Protein AF-A0A523XFH9-F1 (afdb_monomer)

Solvent-accessible surface area (backbone atoms only — not comparable to full-atom values): 8373 Å² total; per-residue (Å²): 133,69,66,64,60,54,49,54,52,49,54,51,51,52,50,54,53,51,52,50,53,50,50,54,51,50,52,53,50,50,53,52,51,53,55,49,53,42,44,52,53,49,44,53,51,48,50,54,48,46,51,50,52,53,50,50,49,53,53,48,52,52,42,43,75,72,66,52,58,62,46,79,48,77,44,76,50,87,69,73,69,47,56,90,82,44,51,35,38,36,36,55,45,78,50,95,66,27,35,27,42,35,36,32,32,69,92,43,73,89,50,61,43,75,47,75,63,81,42,52,51,91,74,37,50,73,42,49,44,37,47,39,86,43,95,61,25,29,43,37,40,40,33,72,68,84,56,43,38,38,40,39,38,90

Structure (mmCIF, N/CA/C/O backbone):
data_AF-A0A523XFH9-F1
#
_entry.id   AF-A0A523XFH9-F1
#
loop_
_atom_site.group_PDB
_atom_site.id
_atom_site.type_symbol
_atom_site.label_atom_id
_atom_site.label_alt_id
_atom_site.label_comp_id
_atom_site.label_asym_id
_atom_site.label_entity_id
_atom_site.label_seq_id
_atom_site.pdbx_PDB_ins_code
_atom_site.Cartn_x
_atom_site.Cartn_y
_atom_site.Cartn_z
_atom_site.occupancy
_atom_site.B_iso_or_equiv
_atom_site.auth_seq_id
_atom_site.auth_comp_id
_atom_site.auth_asym_id
_atom_site.auth_atom_id
_atom_site.pdbx_PDB_model_num
ATOM 1 N N . MET A 1 1 ? -34.743 6.443 63.462 1.00 57.19 1 MET A N 1
ATOM 2 C CA . MET A 1 1 ? -33.354 6.625 62.988 1.00 57.19 1 MET A CA 1
ATOM 3 C C . MET A 1 1 ? -33.273 6.445 61.462 1.00 57.19 1 MET A C 1
ATOM 5 O O . MET A 1 1 ? -32.710 5.462 61.007 1.00 57.19 1 MET A O 1
ATOM 9 N N . PRO A 1 2 ? -33.872 7.333 60.643 1.00 59.56 2 PRO A N 1
ATOM 10 C CA . PRO A 1 2 ? -33.908 7.175 59.179 1.00 59.56 2 PRO A CA 1
ATOM 11 C C . PRO A 1 2 ? -32.683 7.776 58.459 1.00 59.56 2 PRO A C 1
ATOM 13 O O . PRO A 1 2 ? -32.411 7.435 57.313 1.00 59.56 2 PRO A O 1
ATOM 16 N N . SER A 1 3 ? -31.946 8.679 59.116 1.00 71.50 3 SER A N 1
ATOM 17 C CA . SER A 1 3 ? -30.892 9.500 58.500 1.00 71.50 3 SER A CA 1
ATOM 18 C C . SER A 1 3 ? -29.622 8.725 58.147 1.00 71.50 3 SER A C 1
ATOM 20 O O . SER A 1 3 ? -29.033 8.964 57.099 1.00 71.50 3 SER A O 1
ATOM 22 N N . GLU A 1 4 ? -29.209 7.774 58.983 1.00 69.44 4 GLU A N 1
ATOM 23 C CA . GLU A 1 4 ? -27.993 6.981 58.754 1.00 69.44 4 GLU A CA 1
ATOM 24 C C . GLU A 1 4 ? -28.176 6.007 57.586 1.00 69.44 4 GLU A C 1
ATOM 26 O O . GLU A 1 4 ? -27.284 5.852 56.757 1.00 69.44 4 GLU A O 1
ATOM 31 N N . TYR A 1 5 ? -29.366 5.417 57.455 1.00 72.81 5 TYR A N 1
ATOM 32 C CA . TYR A 1 5 ? -29.676 4.479 56.375 1.00 72.81 5 TYR A CA 1
ATOM 33 C C . TYR A 1 5 ? -29.648 5.159 54.999 1.00 72.81 5 TYR A C 1
ATOM 35 O O . TYR A 1 5 ? -29.069 4.630 54.054 1.00 72.81 5 TYR A O 1
ATOM 43 N N . ILE A 1 6 ? -30.206 6.372 54.899 1.00 72.62 6 ILE A N 1
ATOM 44 C CA . ILE A 1 6 ? -30.169 7.185 53.673 1.00 72.62 6 ILE A CA 1
ATOM 45 C C . ILE A 1 6 ? -28.730 7.608 53.344 1.00 72.62 6 ILE A C 1
ATOM 47 O O . ILE A 1 6 ? -28.342 7.611 52.175 1.00 72.62 6 ILE A O 1
ATOM 51 N N . MET A 1 7 ? -27.913 7.907 54.357 1.00 73.50 7 MET A N 1
ATOM 52 C CA . MET A 1 7 ? -26.501 8.250 54.177 1.00 73.50 7 MET A CA 1
ATOM 53 C C . MET A 1 7 ? -25.688 7.077 53.607 1.00 73.50 7 MET A C 1
ATOM 55 O O . MET A 1 7 ? -24.979 7.261 52.619 1.00 73.50 7 MET A O 1
ATOM 59 N N . TYR A 1 8 ? -25.826 5.866 54.159 1.00 78.12 8 TYR A N 1
ATOM 60 C CA . TYR A 1 8 ? -25.139 4.681 53.627 1.00 78.12 8 TYR A CA 1
ATOM 61 C C . TYR A 1 8 ? -25.589 4.338 52.206 1.00 78.12 8 TYR A C 1
ATOM 63 O O . TYR A 1 8 ? -24.750 4.034 51.359 1.00 78.12 8 TYR A O 1
ATOM 71 N N . LEU A 1 9 ? -26.890 4.449 51.920 1.00 72.25 9 LEU A N 1
ATOM 72 C CA . LEU A 1 9 ? -27.422 4.209 50.579 1.00 72.25 9 LEU A CA 1
ATOM 73 C C . LEU A 1 9 ? -26.876 5.223 49.562 1.00 72.25 9 LEU A C 1
ATOM 75 O O . LEU A 1 9 ? -26.552 4.854 48.438 1.00 72.25 9 LEU A O 1
ATOM 79 N N . SER A 1 10 ? -26.730 6.487 49.970 1.00 73.75 10 SER A N 1
ATOM 80 C CA . SER A 1 10 ? -26.196 7.561 49.125 1.00 73.75 10 SER A CA 1
ATOM 81 C C . SER A 1 10 ? -24.709 7.367 48.830 1.00 73.75 10 SER A C 1
ATOM 83 O O . SER A 1 10 ? -24.290 7.516 47.686 1.00 73.75 10 SER A O 1
ATOM 85 N N . ILE A 1 11 ? -23.912 6.979 49.831 1.00 73.62 11 ILE A N 1
ATOM 86 C CA . ILE A 1 11 ? -22.4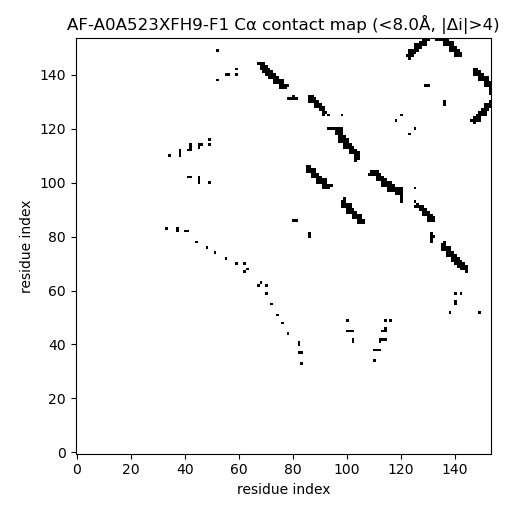86 6.661 49.647 1.00 73.62 11 ILE A CA 1
ATOM 87 C C . ILE A 1 11 ? -22.320 5.455 48.716 1.00 73.62 11 ILE A C 1
ATOM 89 O O . ILE A 1 11 ? -21.464 5.473 47.834 1.00 73.62 11 ILE A O 1
ATOM 93 N N . LEU A 1 12 ? -23.160 4.430 48.873 1.00 71.38 12 LEU A N 1
ATOM 94 C CA . LEU A 1 12 ? -23.127 3.242 48.025 1.00 71.38 12 LEU A CA 1
ATOM 95 C C . LEU A 1 12 ? -23.528 3.580 46.581 1.00 71.38 12 LEU A C 1
ATOM 97 O O . LEU A 1 12 ? -22.828 3.189 45.651 1.00 71.38 12 LEU A O 1
ATOM 101 N N . LEU A 1 13 ? -24.576 4.387 46.387 1.00 70.12 13 LEU A N 1
ATOM 102 C CA . LEU A 1 13 ? -25.007 4.855 45.068 1.00 70.12 13 LEU A CA 1
ATOM 103 C C . LEU A 1 13 ? -23.904 5.668 44.371 1.00 70.12 13 LEU A C 1
ATOM 105 O O . LEU A 1 13 ? -23.536 5.358 43.239 1.00 70.12 13 LEU A O 1
ATOM 109 N N . VAL A 1 14 ? -23.324 6.659 45.054 1.00 72.81 14 VAL A N 1
ATOM 110 C CA . VAL A 1 14 ? -22.230 7.485 44.512 1.00 72.81 14 VAL A CA 1
ATOM 111 C C . VAL A 1 14 ? -20.996 6.631 44.203 1.00 72.81 14 VAL A C 1
ATOM 113 O O . VAL A 1 14 ? -20.390 6.802 43.148 1.00 72.81 14 VAL A O 1
ATOM 116 N N . GLY A 1 15 ? -20.663 5.663 45.063 1.00 66.25 15 GLY A N 1
ATOM 117 C CA . GLY A 1 15 ? -19.579 4.710 44.822 1.00 66.25 15 GLY A CA 1
ATOM 118 C C . GLY A 1 15 ? -19.806 3.856 43.570 1.00 66.25 15 GLY A C 1
ATOM 119 O O . GLY A 1 15 ? -18.902 3.722 42.748 1.00 66.25 15 GLY A O 1
ATOM 120 N N . THR A 1 16 ? -21.022 3.336 43.369 1.00 72.12 16 THR A N 1
ATOM 121 C CA . THR A 1 16 ? -21.357 2.546 42.167 1.00 72.12 16 THR A CA 1
ATOM 122 C C . THR A 1 16 ? -21.335 3.378 40.884 1.00 72.12 16 THR A C 1
ATOM 124 O O . THR A 1 16 ? -20.821 2.913 39.870 1.00 72.12 16 THR A O 1
ATOM 127 N N . LEU A 1 17 ? -21.809 4.627 40.933 1.00 68.31 17 LEU A N 1
ATOM 128 C CA . LEU A 1 17 ? -21.751 5.568 39.810 1.00 68.31 17 LEU A CA 1
ATOM 129 C C . LEU A 1 17 ? -20.310 5.937 39.445 1.00 68.31 17 LEU A C 1
ATOM 131 O O . LEU A 1 17 ? -19.980 6.000 38.264 1.00 68.31 17 LEU A O 1
ATOM 135 N N . ALA A 1 18 ? -19.441 6.138 40.437 1.00 67.81 18 ALA A N 1
ATOM 136 C CA . ALA A 1 18 ? -18.030 6.429 40.201 1.00 67.81 18 ALA A CA 1
ATOM 137 C C . ALA A 1 18 ? -17.302 5.246 39.540 1.00 67.81 18 ALA A C 1
ATOM 139 O O . ALA A 1 18 ? -16.573 5.444 38.570 1.00 67.81 18 ALA A O 1
ATOM 140 N N . ILE A 1 19 ? -17.539 4.015 40.008 1.00 67.44 19 ILE A N 1
ATOM 141 C CA . ILE A 1 19 ? -16.953 2.804 39.409 1.00 67.44 19 ILE A CA 1
ATOM 142 C C . ILE A 1 19 ? -17.478 2.596 37.985 1.00 67.44 19 ILE A C 1
ATOM 144 O O . ILE A 1 19 ? -16.693 2.302 37.087 1.00 67.44 19 ILE A O 1
ATOM 148 N N . ALA A 1 20 ? -18.777 2.803 37.752 1.00 63.09 20 ALA A N 1
ATOM 149 C CA . ALA A 1 20 ? -19.354 2.739 36.411 1.00 63.09 20 ALA A CA 1
ATOM 150 C C . ALA A 1 20 ? -18.743 3.799 35.478 1.00 63.09 20 ALA A C 1
ATOM 152 O O . ALA A 1 20 ? -18.390 3.486 34.344 1.00 63.09 20 ALA A O 1
ATOM 153 N N . GLY A 1 21 ? -18.551 5.029 35.966 1.00 62.75 21 GLY A N 1
ATOM 154 C CA . GLY A 1 21 ? -17.900 6.101 35.213 1.00 62.75 21 GLY A CA 1
ATOM 155 C C . GLY A 1 21 ? -16.464 5.756 34.816 1.00 62.75 21 GLY A C 1
ATOM 156 O O . GLY A 1 21 ? -16.102 5.923 33.655 1.00 62.75 21 GLY A O 1
ATOM 157 N N . ILE A 1 22 ? -15.671 5.216 35.747 1.00 73.56 22 ILE A N 1
ATOM 158 C CA . ILE A 1 22 ? -14.286 4.791 35.484 1.00 73.56 22 ILE A CA 1
ATOM 159 C C . ILE A 1 22 ? -14.241 3.588 34.534 1.00 73.56 22 ILE A C 1
ATOM 161 O O . ILE A 1 22 ? -13.378 3.525 33.667 1.00 73.56 22 ILE A O 1
ATOM 165 N N . ALA A 1 23 ? -15.169 2.638 34.658 1.00 64.38 23 ALA A N 1
ATOM 166 C CA . ALA A 1 23 ? -15.230 1.489 33.760 1.00 64.38 23 ALA A CA 1
ATOM 167 C C . ALA A 1 23 ? -15.526 1.921 32.316 1.00 64.38 23 ALA A C 1
ATOM 169 O O . ALA A 1 23 ? -14.849 1.478 31.392 1.00 64.38 23 ALA A O 1
ATOM 170 N N . VAL A 1 24 ? -16.483 2.834 32.119 1.00 67.88 24 VAL A N 1
ATOM 171 C CA . VAL A 1 24 ? -16.814 3.369 30.789 1.00 67.88 24 VAL A CA 1
ATOM 172 C C . VAL A 1 24 ? -15.636 4.141 30.196 1.00 67.88 24 VAL A C 1
ATOM 174 O O . VAL A 1 24 ? -15.313 3.946 29.026 1.00 67.88 24 VAL A O 1
ATOM 177 N N . THR A 1 25 ? -14.957 4.981 30.985 1.00 72.00 25 THR A N 1
ATOM 178 C CA . THR A 1 25 ? -13.781 5.706 30.485 1.00 72.00 25 THR A CA 1
ATOM 179 C C . THR A 1 25 ? -12.617 4.770 30.187 1.00 72.00 25 THR A C 1
ATOM 181 O O . THR A 1 25 ? -11.942 4.969 29.185 1.00 72.00 25 THR A O 1
ATOM 184 N N . MET A 1 26 ? -12.398 3.727 30.990 1.00 67.00 26 MET A N 1
ATOM 185 C CA . MET A 1 26 ? -11.336 2.749 30.749 1.00 67.00 26 MET A CA 1
ATOM 186 C C . MET A 1 26 ? -11.587 1.933 29.477 1.00 67.00 26 MET A C 1
ATOM 188 O O . MET A 1 26 ? -10.655 1.730 28.706 1.00 67.00 26 MET A O 1
ATOM 192 N N . VAL A 1 27 ? -12.838 1.542 29.208 1.00 76.44 27 VAL A N 1
ATOM 193 C CA . VAL A 1 27 ? -13.230 0.897 27.941 1.00 76.44 27 VAL A CA 1
ATOM 194 C C . VAL A 1 27 ? -13.015 1.840 26.757 1.00 76.44 27 VAL A C 1
ATOM 196 O O . VAL A 1 27 ? -12.420 1.443 25.761 1.00 76.44 27 VAL A O 1
ATOM 199 N N . ALA A 1 28 ? -13.429 3.104 26.870 1.00 73.38 28 ALA A N 1
ATOM 200 C CA . ALA A 1 28 ? -13.219 4.087 25.808 1.00 73.38 28 ALA A CA 1
ATOM 201 C C . ALA A 1 28 ? -11.724 4.340 25.529 1.00 73.38 28 ALA A C 1
ATOM 203 O O . ALA A 1 28 ? -11.315 4.423 24.370 1.00 73.38 28 ALA A O 1
ATOM 204 N N . ILE A 1 29 ? -10.899 4.426 26.580 1.00 78.94 29 ILE A N 1
ATOM 205 C CA . ILE A 1 29 ? -9.441 4.568 26.461 1.00 78.94 29 ILE A CA 1
ATOM 206 C C . ILE A 1 29 ? -8.840 3.335 25.790 1.00 78.94 29 ILE A C 1
ATOM 208 O O . ILE A 1 29 ? -8.024 3.491 24.887 1.00 78.94 29 ILE A O 1
ATOM 212 N N . ASN A 1 30 ? -9.257 2.132 26.194 1.00 76.94 30 ASN A N 1
ATOM 213 C CA . ASN A 1 30 ? -8.751 0.891 25.620 1.00 76.94 30 ASN A CA 1
ATOM 214 C C . ASN A 1 30 ? -9.014 0.827 24.110 1.00 76.94 30 ASN A C 1
ATOM 216 O O . ASN A 1 30 ? -8.076 0.638 23.342 1.00 76.94 30 ASN A O 1
ATOM 220 N N . ASN A 1 31 ? -10.250 1.110 23.689 1.00 81.06 31 ASN A N 1
ATOM 221 C CA . ASN A 1 31 ? -10.619 1.122 22.272 1.00 81.06 31 ASN A CA 1
ATOM 222 C C . ASN A 1 31 ? -9.826 2.185 21.490 1.00 81.06 31 ASN A C 1
ATOM 224 O O . ASN A 1 31 ? -9.309 1.917 20.412 1.00 81.06 31 ASN A O 1
ATOM 228 N N . THR A 1 32 ? -9.658 3.385 22.056 1.00 82.88 32 THR A N 1
ATOM 229 C CA . THR A 1 32 ? -8.901 4.462 21.390 1.00 82.88 32 THR A CA 1
ATOM 230 C C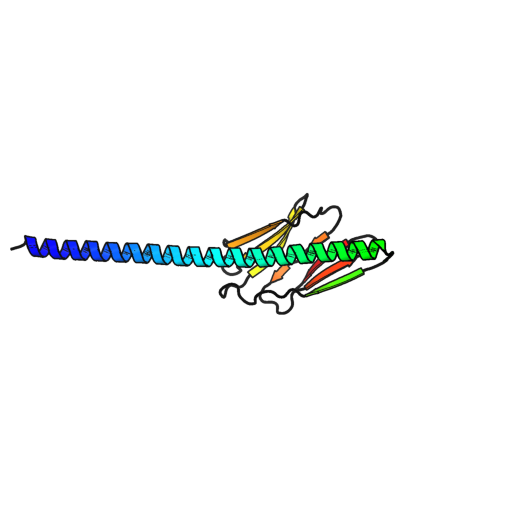 . THR A 1 32 ? -7.415 4.110 21.238 1.00 82.88 32 THR A C 1
ATOM 232 O O . THR A 1 32 ? -6.790 4.436 20.225 1.00 82.88 32 THR A O 1
ATOM 235 N N . MET A 1 33 ? -6.824 3.457 22.244 1.00 82.25 33 MET A N 1
ATOM 236 C CA . MET A 1 33 ? -5.434 2.998 22.193 1.00 82.25 33 MET A CA 1
ATOM 237 C C . MET A 1 33 ? -5.239 1.910 21.137 1.00 82.25 33 MET A C 1
ATOM 239 O O . MET A 1 33 ? -4.278 1.982 20.371 1.00 82.25 33 MET A O 1
ATOM 243 N N . GLU A 1 34 ? -6.157 0.948 21.074 1.00 82.81 34 GLU A N 1
ATOM 244 C CA . GLU A 1 34 ? -6.171 -0.124 20.079 1.00 82.81 34 GLU A CA 1
ATOM 245 C C . GLU A 1 34 ? -6.233 0.446 18.654 1.00 82.81 34 GLU A C 1
ATOM 247 O O . GLU A 1 34 ? -5.321 0.201 17.860 1.00 82.81 34 GLU A O 1
ATOM 252 N N . GLU A 1 35 ? -7.202 1.324 18.367 1.00 83.50 35 GLU A N 1
ATOM 253 C CA . GLU A 1 35 ? -7.334 2.001 17.068 1.00 83.50 35 GLU A CA 1
ATOM 254 C C . GLU A 1 35 ? -6.074 2.785 16.677 1.00 83.50 35 GLU A C 1
ATOM 256 O O . GLU A 1 35 ? -5.644 2.765 15.520 1.00 83.50 35 GLU A O 1
ATOM 261 N N . THR A 1 36 ? -5.465 3.486 17.636 1.00 84.62 36 THR A N 1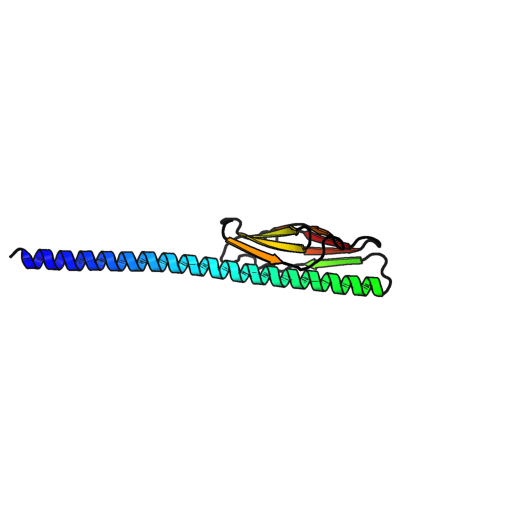
ATOM 262 C CA . THR A 1 36 ? -4.245 4.269 17.390 1.00 84.62 36 THR A CA 1
ATOM 263 C C . THR A 1 36 ? -3.080 3.357 17.024 1.00 84.62 36 THR A C 1
ATOM 265 O O . THR A 1 36 ? -2.363 3.628 16.061 1.00 84.62 36 THR A O 1
ATOM 268 N N . ALA A 1 37 ? -2.911 2.249 17.744 1.00 84.50 37 ALA A N 1
ATOM 269 C CA . ALA A 1 37 ? -1.866 1.282 17.451 1.00 84.50 37 ALA A CA 1
ATOM 270 C C . ALA A 1 37 ? -2.089 0.582 16.095 1.00 84.50 37 ALA A C 1
ATOM 272 O O . ALA A 1 37 ? -1.116 0.334 15.380 1.00 84.50 37 ALA A O 1
ATOM 273 N N . ILE A 1 38 ? -3.342 0.334 15.681 1.00 85.88 38 ILE A N 1
ATOM 274 C CA . ILE A 1 38 ? -3.650 -0.166 14.329 1.00 85.88 38 ILE A CA 1
ATOM 275 C C . ILE A 1 38 ? -3.182 0.852 13.287 1.00 85.88 38 ILE A C 1
ATOM 277 O O . ILE A 1 38 ? -2.417 0.502 12.387 1.00 85.88 38 ILE A O 1
ATOM 281 N N . LYS A 1 39 ? -3.575 2.122 13.443 1.00 86.81 39 LYS A N 1
ATOM 282 C CA . LYS A 1 39 ? -3.203 3.204 12.520 1.00 86.81 39 LYS A CA 1
ATOM 283 C C . LYS A 1 39 ? -1.689 3.356 12.391 1.00 86.81 39 LYS A C 1
ATOM 285 O O . LYS A 1 39 ? -1.186 3.395 11.276 1.00 86.81 39 LYS A O 1
ATOM 290 N N . THR A 1 40 ? -0.946 3.367 13.496 1.00 87.31 40 THR A N 1
ATOM 291 C CA . THR A 1 40 ? 0.523 3.463 13.451 1.00 87.31 40 THR A CA 1
ATOM 292 C C . THR A 1 40 ? 1.157 2.286 12.707 1.00 87.31 40 THR A C 1
ATOM 294 O O . THR A 1 40 ? 2.069 2.479 11.907 1.00 87.31 40 THR A O 1
ATOM 297 N N . ASN A 1 41 ? 0.671 1.062 12.922 1.00 87.75 41 ASN A N 1
ATOM 298 C CA . ASN A 1 41 ? 1.188 -0.105 12.208 1.00 87.75 41 ASN A CA 1
ATOM 299 C C . ASN A 1 41 ? 0.876 -0.050 10.706 1.00 87.75 41 ASN A C 1
ATOM 301 O O . ASN A 1 41 ? 1.758 -0.328 9.894 1.00 87.75 41 ASN A O 1
ATOM 305 N N . MET A 1 42 ? -0.342 0.358 10.334 1.00 89.25 42 MET A N 1
ATOM 306 C CA . MET A 1 42 ? -0.717 0.588 8.937 1.00 89.25 42 MET A CA 1
ATOM 307 C C . MET A 1 42 ? 0.153 1.658 8.289 1.00 89.25 42 MET A C 1
ATOM 309 O O . MET A 1 42 ? 0.637 1.465 7.179 1.00 89.25 42 MET A O 1
ATOM 313 N N . GLU A 1 43 ? 0.400 2.760 8.992 1.00 90.25 43 GLU A N 1
ATOM 314 C CA . GLU A 1 43 ? 1.272 3.826 8.516 1.00 90.25 43 GLU A CA 1
ATOM 315 C C . GLU A 1 43 ? 2.687 3.310 8.238 1.00 90.25 43 GLU A C 1
ATOM 317 O O . GLU A 1 43 ? 3.219 3.552 7.158 1.00 90.25 43 GLU A O 1
ATOM 322 N N . ASN A 1 44 ? 3.260 2.522 9.150 1.00 88.38 44 ASN A N 1
ATOM 323 C CA . ASN A 1 44 ? 4.578 1.913 8.957 1.00 88.38 44 ASN A CA 1
ATOM 324 C C . ASN A 1 44 ? 4.616 0.990 7.728 1.00 88.38 44 ASN A C 1
ATOM 326 O O . ASN A 1 44 ? 5.580 1.014 6.965 1.00 88.38 44 ASN A O 1
ATOM 330 N N . ILE A 1 45 ? 3.569 0.189 7.504 1.00 89.06 45 ILE A N 1
ATOM 331 C CA . ILE A 1 45 ? 3.464 -0.667 6.311 1.00 89.06 45 ILE A CA 1
ATOM 332 C C . ILE A 1 45 ? 3.419 0.186 5.043 1.00 89.06 45 ILE A C 1
ATOM 334 O O . ILE A 1 45 ? 4.168 -0.075 4.102 1.00 89.06 45 ILE A O 1
ATOM 338 N N . LEU A 1 46 ? 2.576 1.218 5.023 1.00 90.94 46 LEU A N 1
ATOM 339 C CA . LEU A 1 46 ? 2.447 2.111 3.877 1.00 90.94 46 LEU A CA 1
ATOM 340 C C . LEU A 1 46 ? 3.746 2.871 3.589 1.00 90.94 46 LEU A C 1
ATOM 342 O O . LEU A 1 46 ? 4.107 3.025 2.425 1.00 90.94 46 LEU A O 1
ATOM 346 N N . GLN A 1 47 ? 4.474 3.300 4.623 1.00 90.25 47 GLN A N 1
ATOM 347 C CA . GLN A 1 47 ? 5.789 3.927 4.478 1.00 90.25 47 GLN A CA 1
ATOM 348 C C . GLN A 1 47 ? 6.820 2.949 3.896 1.00 90.25 47 GLN A C 1
ATOM 350 O O . GLN A 1 47 ? 7.503 3.294 2.933 1.00 90.25 47 GLN A O 1
ATOM 355 N N . ASN A 1 48 ? 6.880 1.709 4.393 1.00 89.38 48 ASN A N 1
ATOM 356 C CA . ASN A 1 48 ? 7.763 0.674 3.840 1.00 89.38 48 ASN A CA 1
ATOM 357 C C . ASN A 1 48 ? 7.437 0.364 2.368 1.00 89.38 48 ASN A C 1
ATOM 359 O O . ASN A 1 48 ? 8.333 0.161 1.544 1.00 89.38 48 ASN A O 1
ATOM 363 N N . MET A 1 49 ? 6.150 0.339 2.011 1.00 89.56 49 MET A N 1
ATOM 364 C CA . MET A 1 49 ? 5.715 0.165 0.625 1.00 89.56 49 MET A CA 1
ATOM 365 C C . MET A 1 49 ? 6.094 1.360 -0.245 1.00 89.56 49 MET A C 1
ATOM 367 O O . MET A 1 49 ? 6.601 1.164 -1.348 1.00 89.56 49 MET A O 1
ATOM 371 N N . ALA A 1 50 ? 5.899 2.582 0.249 1.00 89.94 50 ALA A N 1
ATOM 372 C CA . ALA A 1 50 ? 6.305 3.797 -0.443 1.00 89.94 50 ALA A CA 1
ATOM 373 C C . ALA A 1 50 ? 7.811 3.798 -0.733 1.00 89.94 50 ALA A C 1
ATOM 375 O O . ALA A 1 50 ? 8.228 4.037 -1.866 1.00 89.94 50 ALA A O 1
ATOM 376 N N . GLU A 1 51 ? 8.627 3.445 0.260 1.00 90.06 51 GLU A N 1
ATOM 377 C CA . GLU A 1 51 ? 10.074 3.308 0.099 1.00 90.06 51 GLU A CA 1
ATOM 378 C C . GLU A 1 51 ? 10.428 2.220 -0.923 1.00 90.06 51 GLU A C 1
ATOM 380 O O . GLU A 1 51 ? 11.266 2.435 -1.798 1.00 90.06 51 GLU A O 1
ATOM 385 N N . THR A 1 52 ? 9.747 1.072 -0.883 1.00 90.00 52 THR A N 1
ATOM 386 C CA . THR A 1 52 ? 9.957 -0.012 -1.854 1.00 90.00 52 THR A CA 1
ATOM 387 C C . THR A 1 52 ? 9.643 0.435 -3.284 1.00 90.00 52 THR A C 1
ATOM 389 O O . THR A 1 52 ? 10.417 0.148 -4.199 1.00 90.00 52 THR A O 1
ATOM 392 N N . ILE A 1 53 ? 8.549 1.175 -3.484 1.00 89.44 53 ILE A N 1
ATOM 393 C CA . ILE A 1 53 ? 8.168 1.754 -4.780 1.00 89.44 53 ILE A CA 1
ATOM 394 C C . ILE A 1 53 ? 9.230 2.750 -5.258 1.00 89.44 53 ILE A C 1
ATOM 396 O O . ILE A 1 53 ? 9.678 2.662 -6.402 1.00 89.44 53 ILE A O 1
ATOM 400 N N . HIS A 1 54 ? 9.685 3.662 -4.395 1.00 89.50 54 HIS A N 1
ATOM 401 C CA . HIS A 1 54 ? 10.742 4.616 -4.743 1.00 89.50 54 HIS A CA 1
ATOM 402 C C . HIS A 1 54 ? 12.065 3.926 -5.089 1.00 89.50 54 HIS A C 1
ATOM 404 O O . HIS A 1 54 ? 12.727 4.307 -6.055 1.00 89.50 54 HIS A O 1
ATOM 410 N N . ASN A 1 55 ? 12.439 2.886 -4.346 1.00 90.81 55 ASN A N 1
ATOM 411 C CA . ASN A 1 55 ? 13.642 2.107 -4.617 1.00 90.81 55 ASN A CA 1
ATOM 412 C C . ASN A 1 55 ? 13.551 1.383 -5.964 1.00 90.81 55 ASN A C 1
ATOM 414 O O . ASN A 1 55 ? 14.501 1.441 -6.743 1.00 90.81 55 ASN A O 1
ATOM 418 N N . LEU A 1 56 ? 12.402 0.775 -6.276 1.00 90.38 56 LEU A N 1
ATOM 419 C CA . LEU A 1 56 ? 12.147 0.159 -7.579 1.00 90.38 56 LEU A CA 1
ATOM 420 C C . LEU A 1 56 ? 12.220 1.169 -8.726 1.00 90.38 56 LEU A C 1
ATOM 422 O O . LEU A 1 56 ? 12.817 0.872 -9.757 1.00 90.38 56 LEU A O 1
ATOM 426 N N . LEU A 1 57 ? 11.665 2.368 -8.545 1.00 88.38 57 LEU A N 1
ATOM 427 C CA . LEU A 1 57 ? 11.751 3.437 -9.540 1.00 88.38 57 LEU A CA 1
ATOM 428 C C . LEU A 1 57 ? 13.197 3.864 -9.790 1.00 88.38 57 LEU A C 1
ATOM 430 O O . LEU A 1 57 ? 13.616 3.964 -10.940 1.00 88.38 57 LEU A O 1
ATOM 434 N N . ASN A 1 58 ? 13.973 4.065 -8.726 1.00 90.25 58 ASN A N 1
ATOM 435 C CA . ASN A 1 58 ? 15.378 4.448 -8.834 1.00 90.25 58 ASN A CA 1
ATOM 436 C C . ASN A 1 58 ? 16.224 3.343 -9.485 1.00 90.25 58 ASN A C 1
ATOM 438 O O . ASN A 1 58 ? 17.057 3.621 -10.348 1.00 90.25 58 ASN A O 1
ATOM 442 N N . GLU A 1 59 ? 16.007 2.083 -9.102 1.00 91.06 59 GLU A N 1
ATOM 443 C CA . GLU A 1 59 ? 16.682 0.923 -9.694 1.00 91.06 59 GLU A CA 1
ATOM 444 C C . GLU A 1 59 ? 16.324 0.771 -11.179 1.00 91.06 59 GLU A C 1
ATOM 446 O O . GLU A 1 59 ? 17.212 0.589 -12.014 1.00 91.06 59 GLU A O 1
ATOM 451 N N . GLY A 1 60 ? 15.043 0.933 -11.521 1.00 88.75 60 GLY A N 1
ATOM 452 C CA . GLY A 1 60 ? 14.544 0.896 -12.892 1.00 88.75 60 GLY A CA 1
ATOM 453 C C . GLY A 1 60 ? 15.151 2.007 -13.739 1.00 88.75 60 GLY A C 1
ATOM 454 O O . GLY A 1 60 ? 15.735 1.733 -14.784 1.00 88.75 60 GLY A O 1
ATOM 455 N N . GLN A 1 61 ? 15.134 3.246 -13.244 1.00 88.56 61 GLN A N 1
ATOM 456 C CA . GLN A 1 61 ? 15.736 4.387 -13.932 1.00 88.56 61 GLN A CA 1
ATOM 457 C C . GLN A 1 61 ? 17.241 4.201 -14.156 1.00 88.56 61 GLN A C 1
ATOM 459 O O . GLN A 1 61 ? 17.755 4.530 -15.225 1.00 88.56 61 GLN A O 1
ATOM 464 N N . ASN A 1 62 ? 17.958 3.642 -13.179 1.00 91.88 62 ASN A N 1
ATOM 465 C CA . ASN A 1 62 ? 19.374 3.326 -13.341 1.00 91.88 62 ASN A CA 1
ATOM 466 C C . ASN A 1 62 ? 19.600 2.295 -14.451 1.00 91.88 62 ASN A C 1
ATOM 468 O O . ASN A 1 62 ? 20.502 2.477 -15.266 1.00 91.88 62 ASN A O 1
ATOM 472 N N . GLN A 1 63 ? 18.778 1.247 -14.536 1.00 89.25 63 GLN A N 1
ATOM 473 C CA . GLN A 1 63 ? 18.877 0.268 -15.621 1.00 89.25 63 GLN A CA 1
ATOM 474 C C . GLN A 1 63 ? 18.530 0.869 -16.991 1.00 89.25 63 GLN A C 1
ATOM 476 O O . GLN A 1 63 ? 19.225 0.584 -17.967 1.00 89.25 63 GLN A O 1
ATOM 481 N N . ILE A 1 64 ? 17.531 1.754 -17.067 1.00 88.81 64 ILE A N 1
ATOM 482 C CA . ILE A 1 64 ? 17.206 2.502 -18.294 1.00 88.81 64 ILE A CA 1
ATOM 483 C C . ILE A 1 64 ? 18.408 3.349 -18.729 1.00 88.81 64 ILE A C 1
ATOM 485 O O . ILE A 1 64 ? 18.813 3.303 -19.889 1.00 88.81 64 ILE A O 1
ATOM 489 N N . ASN A 1 65 ? 19.048 4.056 -17.793 1.00 89.94 65 ASN A N 1
ATOM 490 C CA . ASN A 1 65 ? 20.237 4.869 -18.070 1.00 89.94 65 ASN A CA 1
ATOM 491 C C . ASN A 1 65 ? 21.436 4.029 -18.550 1.00 89.94 65 ASN A C 1
ATOM 493 O O . ASN A 1 65 ? 22.288 4.532 -19.281 1.00 89.94 65 ASN A O 1
ATOM 497 N N . LEU A 1 66 ? 21.500 2.752 -18.162 1.00 92.19 66 LEU A N 1
ATOM 498 C CA . LEU A 1 66 ? 22.492 1.784 -18.641 1.00 92.19 66 LEU A CA 1
ATOM 499 C C . LEU A 1 66 ? 22.136 1.173 -20.010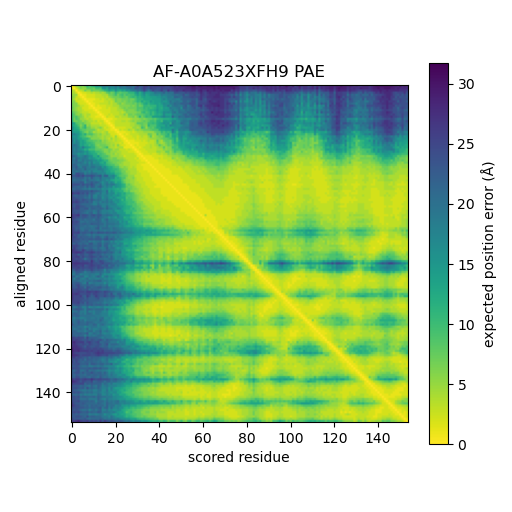 1.00 92.19 66 LEU A C 1
ATOM 501 O O . LEU A 1 66 ? 22.914 0.382 -20.541 1.00 92.19 66 LEU A O 1
ATOM 505 N N . GLY A 1 67 ? 20.998 1.551 -20.600 1.00 89.94 67 GLY A N 1
ATOM 506 C CA . GLY A 1 67 ? 20.560 1.119 -21.927 1.00 89.94 67 GLY A CA 1
ATOM 507 C C . GLY A 1 67 ? 19.628 -0.094 -21.929 1.00 89.94 67 GLY A C 1
ATOM 508 O O . GLY A 1 67 ? 19.517 -0.763 -22.958 1.00 89.94 67 GLY A O 1
ATOM 509 N N . ALA A 1 68 ? 18.974 -0.411 -20.807 1.00 87.69 68 ALA A N 1
ATOM 510 C CA . ALA A 1 68 ? 17.959 -1.459 -20.781 1.00 87.69 68 ALA A CA 1
ATOM 511 C C . ALA A 1 68 ? 16.761 -1.081 -21.668 1.00 87.69 68 ALA A C 1
ATOM 513 O O . ALA A 1 68 ? 16.220 0.015 -21.565 1.00 87.69 68 ALA A O 1
ATOM 514 N N . ILE A 1 69 ? 16.338 -2.016 -22.521 1.00 88.31 69 ILE A N 1
ATOM 515 C CA . ILE A 1 69 ? 15.184 -1.862 -23.427 1.00 88.31 69 ILE A CA 1
ATOM 516 C C . ILE A 1 69 ? 13.880 -2.397 -22.830 1.00 88.31 69 ILE A C 1
ATOM 518 O O . ILE A 1 69 ? 12.803 -2.073 -23.307 1.00 88.31 69 ILE A O 1
ATOM 522 N N . SER A 1 70 ? 13.982 -3.245 -21.808 1.00 89.81 70 SER A N 1
ATOM 523 C CA . SER A 1 70 ? 12.852 -3.798 -21.071 1.00 89.81 70 SER A CA 1
ATOM 524 C C . SER A 1 70 ? 13.329 -4.237 -19.695 1.00 89.81 70 SER A C 1
ATOM 526 O O . SER A 1 70 ? 14.384 -4.872 -19.595 1.00 89.81 70 SER A O 1
ATOM 528 N N . ILE A 1 71 ? 12.565 -3.942 -18.651 1.00 91.50 71 ILE A N 1
ATOM 529 C CA . ILE A 1 71 ? 12.889 -4.300 -17.269 1.00 91.50 71 ILE A CA 1
ATOM 530 C C . ILE A 1 71 ? 11.644 -4.901 -16.629 1.00 91.50 71 ILE A C 1
ATOM 532 O O . ILE A 1 71 ? 10.550 -4.359 -16.751 1.00 91.50 71 ILE A O 1
ATOM 536 N N . ASN A 1 72 ? 11.817 -6.008 -15.914 1.00 93.12 72 ASN A N 1
ATOM 537 C CA . ASN A 1 72 ? 10.795 -6.568 -15.040 1.00 93.12 72 ASN A CA 1
ATOM 538 C C . ASN A 1 72 ? 11.450 -6.858 -13.691 1.00 93.12 72 ASN A C 1
ATOM 540 O O . ASN A 1 72 ? 12.390 -7.651 -13.615 1.00 93.12 72 ASN A O 1
ATOM 544 N N . MET A 1 73 ? 10.990 -6.179 -12.646 1.00 91.38 73 MET A N 1
ATOM 545 C CA . MET A 1 73 ? 11.475 -6.363 -11.282 1.00 91.38 73 MET A CA 1
ATOM 546 C C . MET A 1 73 ? 10.298 -6.664 -10.373 1.00 91.38 73 MET A C 1
ATOM 548 O O . MET A 1 73 ? 9.253 -6.029 -10.462 1.00 91.38 73 MET A O 1
ATOM 552 N N . GLN A 1 74 ? 10.483 -7.620 -9.471 1.00 91.31 74 GLN A N 1
ATOM 553 C CA . GLN A 1 74 ? 9.458 -8.029 -8.521 1.00 91.31 74 GLN A CA 1
ATOM 554 C C . GLN A 1 74 ? 10.035 -7.942 -7.117 1.00 91.31 74 GLN A C 1
ATOM 556 O O . GLN A 1 74 ? 11.145 -8.417 -6.855 1.00 91.31 74 GLN A O 1
ATOM 561 N N . ARG A 1 75 ? 9.289 -7.308 -6.214 1.00 89.62 75 ARG A N 1
ATOM 562 C CA . ARG A 1 75 ? 9.633 -7.209 -4.798 1.00 89.62 75 ARG A CA 1
ATOM 563 C C . ARG A 1 75 ? 8.491 -7.806 -3.983 1.00 89.62 75 ARG A C 1
ATOM 565 O O . ARG A 1 75 ? 7.434 -7.178 -3.902 1.00 89.62 75 ARG A O 1
ATOM 572 N N . PRO A 1 76 ? 8.674 -9.007 -3.408 1.00 87.25 76 PRO A N 1
ATOM 573 C CA . PRO A 1 76 ? 7.703 -9.536 -2.469 1.00 87.25 76 PRO A CA 1
ATOM 574 C C . PRO A 1 76 ? 7.673 -8.632 -1.237 1.00 87.25 76 PRO A C 1
ATOM 576 O O . PRO A 1 76 ? 8.715 -8.215 -0.725 1.00 87.25 76 PRO A O 1
ATOM 579 N N . LEU A 1 77 ? 6.473 -8.323 -0.772 1.00 82.56 77 LEU A N 1
ATOM 580 C CA . LEU A 1 77 ? 6.234 -7.584 0.451 1.00 82.56 77 LEU A CA 1
ATOM 581 C C . LEU A 1 77 ? 6.001 -8.570 1.585 1.00 82.56 77 LEU A C 1
ATOM 583 O O . LEU A 1 77 ? 5.217 -9.508 1.478 1.00 82.56 77 LEU A O 1
ATOM 587 N N . THR A 1 78 ? 6.675 -8.334 2.705 1.00 78.12 78 THR A N 1
ATOM 588 C CA . THR A 1 78 ? 6.348 -9.028 3.950 1.00 78.12 78 THR A CA 1
ATOM 589 C C . THR A 1 78 ? 5.360 -8.167 4.712 1.00 78.12 78 THR A C 1
ATOM 591 O O . THR A 1 78 ? 5.742 -7.192 5.359 1.00 78.12 78 THR A O 1
ATOM 594 N N . LEU A 1 79 ? 4.083 -8.511 4.596 1.00 76.62 79 LEU A N 1
ATOM 595 C CA . LEU A 1 79 ? 3.039 -7.901 5.399 1.00 76.62 79 LEU A CA 1
ATOM 596 C C . LEU A 1 79 ? 2.957 -8.594 6.765 1.00 76.62 79 LEU A C 1
ATOM 598 O O . LEU A 1 79 ? 3.014 -9.825 6.827 1.00 76.62 79 LEU A O 1
ATOM 602 N N . PRO A 1 80 ? 2.824 -7.842 7.870 1.00 74.25 80 PRO A N 1
ATOM 603 C CA . PRO A 1 80 ? 2.414 -8.423 9.139 1.00 74.25 80 PRO A CA 1
ATOM 604 C C . PRO A 1 80 ? 1.071 -9.127 8.939 1.00 74.25 80 PRO A C 1
ATOM 606 O O . PRO A 1 80 ? 0.124 -8.497 8.477 1.00 74.25 80 PRO A O 1
ATOM 609 N N . GLN A 1 81 ? 0.997 -10.421 9.263 1.00 61.72 81 GLN A N 1
ATOM 610 C CA . GLN A 1 81 ? -0.200 -11.229 8.990 1.00 61.72 81 GLN A CA 1
ATOM 611 C C . GLN A 1 81 ? -1.463 -10.638 9.631 1.00 61.72 81 GLN A C 1
ATOM 613 O O . GLN A 1 81 ? -2.536 -10.721 9.045 1.00 61.72 81 GLN A O 1
ATOM 618 N N . GLU A 1 82 ? -1.334 -10.006 10.799 1.00 64.25 82 GLU A N 1
ATOM 619 C CA . GLU A 1 82 ? -2.459 -9.485 11.568 1.00 64.25 82 GLU A CA 1
ATOM 620 C C . GLU A 1 82 ? -2.010 -8.246 12.355 1.00 64.25 82 GLU A C 1
ATOM 622 O O . GLU A 1 82 ? -1.177 -8.332 13.263 1.00 64.25 82 GLU A O 1
ATOM 627 N N . ILE A 1 83 ? -2.544 -7.067 12.023 1.00 72.00 83 ILE A N 1
ATOM 628 C CA . ILE A 1 83 ? -2.346 -5.882 12.862 1.00 72.00 83 ILE A CA 1
ATOM 629 C C . ILE A 1 83 ? -3.358 -5.992 13.995 1.00 72.00 83 ILE A C 1
ATOM 631 O O . ILE A 1 83 ? -4.519 -5.663 13.807 1.00 72.00 83 ILE A O 1
ATOM 635 N N . GLN A 1 84 ? -2.932 -6.470 15.166 1.00 67.38 84 GLN A N 1
ATOM 636 C CA . GLN A 1 84 ? -3.833 -6.667 16.314 1.00 67.38 84 GLN A CA 1
ATOM 637 C C . GLN A 1 84 ? -5.050 -7.564 15.995 1.00 67.38 84 GLN A C 1
ATOM 639 O O . GLN A 1 84 ? -6.152 -7.284 16.441 1.00 67.38 84 GLN A O 1
ATOM 644 N N . ASN A 1 85 ? -4.846 -8.655 15.244 1.00 70.56 85 ASN A N 1
ATOM 645 C CA . ASN A 1 85 ? -5.897 -9.582 14.779 1.00 70.56 85 ASN A CA 1
ATOM 646 C C . ASN A 1 85 ? -6.891 -8.993 13.757 1.00 70.56 85 ASN A C 1
ATOM 648 O O . ASN A 1 85 ? -7.878 -9.647 13.434 1.00 70.56 85 ASN A O 1
ATOM 652 N N . GLU A 1 86 ? -6.628 -7.800 13.218 1.00 79.81 86 GLU A N 1
ATOM 653 C CA . GLU A 1 86 ? -7.468 -7.169 12.199 1.00 79.81 86 GLU A CA 1
ATOM 654 C C . GLU A 1 86 ? -6.880 -7.374 10.798 1.00 79.81 86 GLU A C 1
ATOM 656 O O . GLU A 1 86 ? -5.695 -7.112 10.544 1.00 79.81 86 GLU A O 1
ATOM 661 N N . ALA A 1 87 ? -7.727 -7.821 9.870 1.00 85.56 87 ALA A N 1
ATOM 662 C CA . ALA A 1 87 ? -7.376 -7.920 8.461 1.00 85.56 87 ALA A CA 1
ATOM 663 C C . ALA A 1 87 ? -7.496 -6.551 7.781 1.00 85.56 87 ALA A C 1
ATOM 665 O O . ALA A 1 87 ? -8.368 -5.744 8.113 1.00 85.56 87 ALA A O 1
ATOM 666 N N . TYR A 1 88 ? -6.639 -6.279 6.802 1.00 87.88 88 TYR A N 1
ATOM 667 C CA . TYR A 1 88 ? -6.595 -4.983 6.136 1.00 87.88 88 TYR A CA 1
ATOM 668 C C . TYR A 1 88 ? -6.333 -5.098 4.637 1.00 87.88 88 TYR A C 1
ATOM 670 O O . TYR A 1 88 ? -5.810 -6.094 4.136 1.00 87.88 88 TYR A O 1
ATOM 678 N N . GLU A 1 89 ? -6.707 -4.045 3.926 1.00 90.31 89 GLU A N 1
ATOM 679 C CA . GLU A 1 89 ? -6.554 -3.906 2.484 1.00 90.31 89 GLU A CA 1
ATOM 680 C C . GLU A 1 89 ? -5.818 -2.602 2.172 1.00 90.31 89 GLU A C 1
ATOM 682 O O . GLU A 1 89 ? -6.062 -1.572 2.804 1.00 90.31 89 GLU A O 1
ATOM 687 N N . ILE A 1 90 ? -4.898 -2.652 1.214 1.00 90.56 90 ILE A 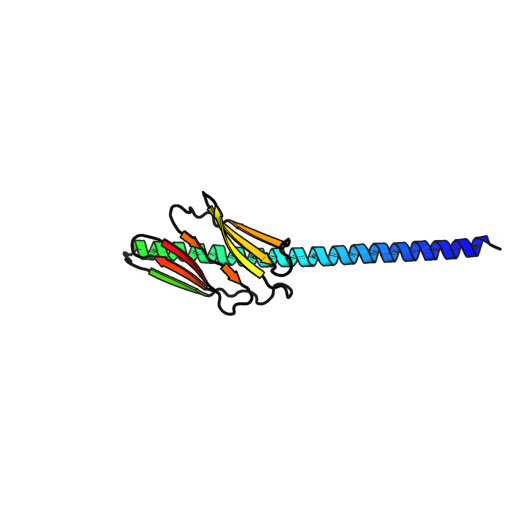N 1
ATOM 688 C CA . ILE A 1 90 ? -4.111 -1.519 0.740 1.00 90.56 90 ILE A CA 1
ATOM 689 C C . ILE A 1 90 ? -4.440 -1.289 -0.725 1.00 90.56 90 ILE A C 1
ATOM 691 O O . ILE A 1 90 ? -4.140 -2.130 -1.566 1.00 90.56 90 ILE A O 1
ATOM 695 N N . GLU A 1 91 ? -5.012 -0.134 -1.034 1.00 92.31 91 GLU A N 1
ATOM 696 C CA . GLU A 1 91 ? -5.356 0.283 -2.392 1.00 92.31 91 GLU A CA 1
ATOM 697 C C . GLU A 1 91 ? -4.457 1.431 -2.868 1.00 92.31 91 GLU A C 1
ATOM 699 O O . GLU A 1 91 ? -4.034 2.291 -2.085 1.00 92.31 91 GLU A O 1
ATOM 704 N N . VAL A 1 92 ? -4.188 1.471 -4.175 1.00 90.62 92 VAL A N 1
ATOM 705 C CA . VAL A 1 92 ? -3.578 2.639 -4.819 1.00 90.62 92 VAL A CA 1
ATOM 706 C C . VAL A 1 92 ? -4.676 3.609 -5.232 1.00 90.62 92 VAL A C 1
ATOM 708 O O . VAL A 1 92 ? -5.531 3.290 -6.054 1.00 90.62 92 VAL A O 1
ATOM 711 N N . VAL A 1 93 ? -4.609 4.829 -4.713 1.00 88.94 93 VAL A N 1
ATOM 712 C CA . VAL A 1 93 ? -5.499 5.927 -5.081 1.00 88.94 93 VAL A CA 1
ATOM 713 C C . VAL A 1 93 ? -4.720 6.930 -5.922 1.00 88.94 93 VAL A C 1
ATOM 715 O O . VAL A 1 93 ? -3.769 7.554 -5.450 1.00 88.94 93 VAL A O 1
ATOM 718 N N . SER A 1 94 ? -5.128 7.109 -7.174 1.00 85.56 94 SER A N 1
ATOM 719 C CA . SER A 1 94 ? -4.582 8.138 -8.059 1.00 85.56 94 SER A CA 1
ATOM 720 C C . SER A 1 94 ? -5.373 9.440 -7.935 1.00 85.56 94 SER A C 1
ATOM 722 O O . SER A 1 94 ? -6.600 9.435 -8.040 1.00 85.56 94 SER A O 1
ATOM 724 N N . SER A 1 95 ? -4.674 10.558 -7.772 1.00 81.38 95 SER A N 1
ATOM 725 C CA . SER A 1 95 ? -5.202 11.910 -7.985 1.00 81.38 95 SER A CA 1
ATOM 726 C C . SER A 1 95 ? -4.588 12.503 -9.257 1.00 81.38 95 SER A C 1
ATOM 728 O O . SER A 1 95 ? -3.656 11.922 -9.802 1.00 81.38 95 SER A O 1
ATOM 730 N N . GLU A 1 96 ? -5.061 13.665 -9.714 1.00 75.56 96 GLU A N 1
ATOM 731 C CA . GLU A 1 96 ? -4.568 14.322 -10.941 1.00 75.56 96 GLU A CA 1
ATOM 732 C C . GLU A 1 96 ? -3.048 14.565 -10.929 1.00 75.56 96 GLU A C 1
ATOM 734 O O . GLU A 1 96 ? -2.416 14.515 -11.978 1.00 75.56 96 GLU A O 1
ATOM 739 N N . ASN A 1 97 ? -2.457 14.772 -9.745 1.00 78.56 97 ASN A N 1
ATOM 740 C CA . ASN A 1 97 ? -1.051 15.166 -9.609 1.00 78.56 97 ASN A CA 1
ATOM 741 C C . ASN A 1 97 ? -0.179 14.157 -8.846 1.00 78.56 97 ASN A C 1
ATOM 743 O O . ASN A 1 97 ? 1.040 14.300 -8.835 1.00 78.56 97 ASN A O 1
ATOM 747 N N . THR A 1 98 ? -0.771 13.185 -8.143 1.00 83.88 98 THR A N 1
ATOM 748 C CA . THR A 1 98 ? -0.025 12.286 -7.243 1.00 83.88 98 THR A CA 1
ATOM 749 C C . THR A 1 98 ? -0.725 10.949 -7.046 1.00 83.88 98 THR A C 1
ATOM 751 O O . THR A 1 98 ? -1.952 10.908 -6.943 1.00 83.88 98 THR A O 1
ATOM 754 N N . TYR A 1 99 ? 0.050 9.891 -6.820 1.00 87.19 99 TYR A N 1
ATOM 755 C CA . TYR A 1 99 ? -0.449 8.654 -6.210 1.00 87.19 99 TYR A CA 1
ATOM 756 C C . TYR A 1 99 ? -0.400 8.692 -4.682 1.00 87.19 99 TYR A C 1
ATOM 758 O O . TYR A 1 99 ? 0.516 9.263 -4.086 1.00 87.19 99 TYR A O 1
ATOM 766 N N . SER A 1 100 ? -1.362 8.021 -4.059 1.00 89.31 100 SER A N 1
ATOM 767 C CA . SER A 1 100 ? -1.402 7.735 -2.629 1.00 89.31 100 SER A CA 1
ATOM 768 C C . SER A 1 100 ? -1.701 6.257 -2.403 1.00 89.31 100 SER A C 1
ATOM 770 O O . SER A 1 100 ? -2.440 5.645 -3.168 1.00 89.31 100 SER A O 1
ATOM 772 N N . LEU A 1 101 ? -1.149 5.689 -1.339 1.00 89.94 101 LEU A N 1
ATOM 773 C CA . LEU A 1 101 ? -1.527 4.378 -0.832 1.00 89.94 101 LEU A CA 1
ATOM 774 C C . LEU A 1 101 ? -2.495 4.574 0.326 1.00 89.94 101 LEU A C 1
ATOM 776 O O . LEU A 1 101 ? -2.215 5.368 1.226 1.00 89.94 101 LEU A O 1
ATOM 780 N N . LYS A 1 102 ? -3.613 3.858 0.313 1.00 92.19 102 LYS A N 1
ATOM 781 C CA . LYS A 1 102 ? -4.597 3.886 1.392 1.00 92.19 102 LYS A CA 1
ATOM 782 C C . LYS A 1 102 ? -4.748 2.492 1.983 1.00 92.19 102 LYS A C 1
ATOM 784 O O . LYS A 1 102 ? -5.160 1.576 1.286 1.00 92.19 102 LYS A O 1
ATOM 789 N N . ALA A 1 103 ? -4.425 2.353 3.264 1.00 90.25 103 ALA A N 1
ATOM 790 C CA . ALA A 1 103 ? -4.684 1.155 4.053 1.00 90.25 103 ALA A CA 1
ATOM 791 C C . ALA A 1 103 ? -6.017 1.318 4.786 1.00 90.25 103 ALA A C 1
ATOM 793 O O . ALA A 1 103 ? -6.246 2.355 5.407 1.00 90.25 103 ALA A O 1
ATOM 794 N N . THR A 1 104 ? -6.879 0.309 4.730 1.00 91.19 104 THR A N 1
ATOM 795 C CA . THR A 1 104 ? -8.185 0.292 5.400 1.00 91.19 104 THR A CA 1
ATOM 796 C C . THR A 1 104 ? -8.369 -1.042 6.118 1.00 91.19 104 THR A C 1
ATOM 798 O O . THR A 1 104 ? -8.075 -2.091 5.544 1.00 91.19 104 THR A O 1
ATOM 801 N N . VAL A 1 105 ? -8.857 -1.024 7.361 1.00 89.50 105 VAL A N 1
ATOM 802 C CA . VAL A 1 105 ? -9.249 -2.257 8.066 1.00 89.50 105 VAL A CA 1
ATOM 803 C C . VAL A 1 105 ? -10.503 -2.839 7.404 1.00 89.50 105 VAL A C 1
ATOM 805 O O . VAL A 1 105 ? -11.456 -2.110 7.124 1.00 89.50 105 VAL A O 1
ATOM 808 N N . ILE A 1 106 ? -10.524 -4.151 7.157 1.00 86.50 106 ILE A N 1
ATOM 809 C CA . ILE 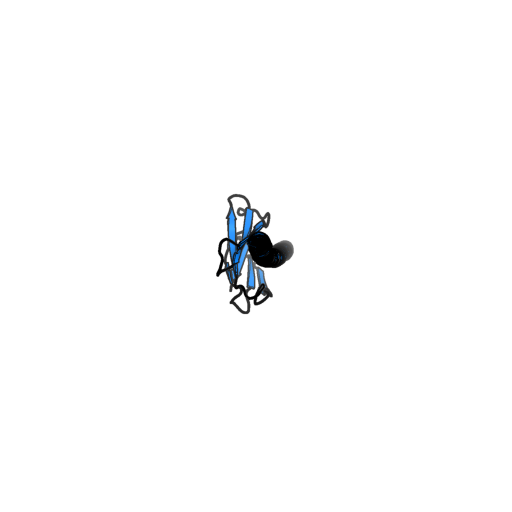A 1 106 ? -11.640 -4.829 6.479 1.00 86.50 106 ILE A CA 1
ATOM 810 C C . ILE A 1 106 ? -12.906 -4.789 7.341 1.00 86.50 106 ILE A C 1
ATOM 812 O O . ILE A 1 106 ? -13.984 -4.465 6.834 1.00 86.50 106 ILE A O 1
ATOM 816 N N . GLU A 1 107 ? -12.782 -5.093 8.635 1.00 83.88 107 GLU A N 1
ATOM 817 C CA . GLU A 1 107 ? -13.921 -5.134 9.560 1.00 83.88 107 GLU A CA 1
ATOM 818 C C . GLU A 1 107 ? -14.410 -3.735 9.963 1.00 83.88 107 GLU A C 1
ATOM 820 O O . GLU A 1 107 ? -15.597 -3.550 10.240 1.00 83.88 107 GLU A O 1
ATOM 825 N N . ASN A 1 108 ? -13.532 -2.725 9.920 1.00 82.56 108 ASN A N 1
ATOM 826 C CA . ASN A 1 108 ? -13.855 -1.349 10.285 1.00 82.56 108 ASN A CA 1
ATOM 827 C C . ASN A 1 108 ? -13.287 -0.320 9.292 1.00 82.56 108 ASN A C 1
ATOM 829 O O . ASN A 1 108 ? -12.178 0.193 9.440 1.00 82.56 108 ASN A O 1
ATOM 833 N N . LYS A 1 109 ? -14.108 0.061 8.310 1.00 83.31 109 LYS A N 1
ATOM 834 C CA . LYS A 1 109 ? -13.722 1.004 7.247 1.00 83.31 109 LYS A CA 1
ATOM 835 C C . LYS A 1 109 ? -13.467 2.439 7.720 1.00 83.31 109 LYS A C 1
ATOM 837 O O . LYS A 1 109 ? -12.903 3.222 6.956 1.00 83.31 109 LYS A O 1
ATOM 842 N N . ASP A 1 110 ? -13.856 2.787 8.946 1.00 83.62 110 ASP A N 1
ATOM 843 C CA . ASP A 1 110 ? -13.578 4.106 9.528 1.00 83.62 110 ASP A CA 1
ATOM 844 C C . ASP A 1 110 ? -12.121 4.220 10.017 1.00 83.62 110 ASP A C 1
ATOM 846 O O . ASP A 1 110 ? -11.603 5.322 10.224 1.00 83.62 110 ASP A O 1
ATOM 850 N N . ILE A 1 111 ? -11.423 3.087 10.151 1.00 84.19 111 ILE A N 1
ATOM 851 C CA . ILE A 1 111 ? -9.995 3.025 10.452 1.00 84.19 111 ILE A CA 1
ATOM 852 C C . ILE A 1 111 ? -9.236 2.890 9.133 1.00 84.19 111 ILE A C 1
ATOM 854 O O . ILE A 1 111 ? -9.097 1.804 8.566 1.00 84.19 111 ILE A O 1
ATOM 858 N N . PHE A 1 112 ? -8.720 4.018 8.654 1.00 88.62 112 PHE A N 1
ATOM 859 C CA . PHE A 1 112 ? -7.857 4.062 7.482 1.00 88.62 112 PHE A CA 1
ATOM 860 C C . PHE A 1 112 ? -6.663 4.990 7.693 1.00 88.62 112 PHE A C 1
ATOM 862 O O . PHE A 1 112 ? -6.693 5.914 8.513 1.00 88.62 112 PHE A O 1
ATOM 869 N N . VAL A 1 113 ? -5.614 4.740 6.917 1.00 90.75 113 VAL A N 1
ATOM 870 C CA . VAL A 1 113 ? -4.408 5.565 6.836 1.00 90.75 113 VAL A CA 1
ATOM 871 C C . VAL A 1 113 ? -4.074 5.778 5.372 1.00 90.75 113 VAL A C 1
ATOM 873 O O . VAL A 1 113 ? -4.207 4.862 4.564 1.00 90.75 113 VAL A O 1
ATOM 876 N N . THR A 1 114 ? -3.619 6.980 5.032 1.00 91.62 114 THR A N 1
ATOM 877 C CA . THR A 1 114 ? -3.227 7.329 3.667 1.00 91.62 114 THR A CA 1
ATOM 878 C C . THR A 1 114 ? -1.817 7.903 3.669 1.00 91.62 114 THR A C 1
ATOM 880 O O . THR A 1 114 ? -1.531 8.819 4.437 1.00 91.62 11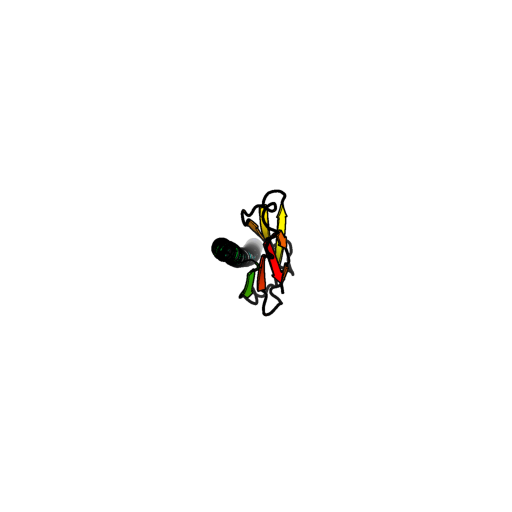4 THR A O 1
ATOM 883 N N . VAL A 1 115 ? -0.958 7.406 2.780 1.00 89.19 115 VAL A N 1
ATOM 884 C CA . VAL A 1 115 ? 0.400 7.918 2.550 1.00 89.19 115 VAL A CA 1
ATOM 885 C C . VAL A 1 115 ? 0.536 8.325 1.087 1.00 89.19 115 VAL A C 1
ATOM 887 O O . VAL A 1 115 ? 0.290 7.524 0.189 1.00 89.19 115 VAL A O 1
ATOM 890 N N . SER A 1 116 ? 0.931 9.570 0.829 1.00 88.25 116 SER A N 1
ATOM 891 C CA . SER A 1 116 ? 1.169 10.063 -0.532 1.00 88.25 116 SER A CA 1
ATOM 892 C C . SER A 1 116 ? 2.573 9.705 -1.011 1.00 88.25 116 SER A C 1
ATOM 894 O O . SER A 1 116 ? 3.547 9.905 -0.292 1.00 88.25 116 SER A O 1
ATOM 896 N N . LEU A 1 117 ? 2.674 9.215 -2.246 1.00 80.38 117 LEU A N 1
ATOM 897 C CA . LEU A 1 117 ? 3.932 8.786 -2.862 1.00 80.38 117 LEU A CA 1
ATOM 898 C C . LEU A 1 117 ? 4.667 9.919 -3.594 1.00 80.38 117 LEU A C 1
ATOM 900 O O . LEU A 1 117 ? 5.806 9.739 -3.995 1.00 80.38 117 LEU A O 1
ATOM 904 N N . PHE A 1 118 ? 4.037 11.083 -3.799 1.00 79.25 118 PHE A N 1
ATOM 905 C CA . PHE A 1 118 ? 4.613 12.215 -4.551 1.00 79.25 118 PHE A CA 1
ATOM 906 C C . PHE A 1 118 ? 5.181 11.830 -5.932 1.00 79.25 118 PHE A C 1
ATOM 908 O O . PHE A 1 118 ? 6.196 12.369 -6.370 1.00 79.25 118 PHE A O 1
ATOM 915 N N . ILE A 1 119 ? 4.525 10.896 -6.626 1.00 78.62 119 ILE A N 1
ATOM 916 C CA . ILE A 1 119 ? 4.884 10.496 -7.991 1.00 78.62 119 ILE A CA 1
ATOM 917 C C . ILE A 1 119 ? 3.840 11.035 -8.965 1.00 78.62 119 ILE A C 1
ATOM 919 O O . ILE A 1 119 ? 2.645 10.846 -8.731 1.00 78.62 119 ILE A O 1
ATOM 923 N N . ASP A 1 120 ? 4.308 11.671 -10.040 1.00 76.12 120 ASP A N 1
ATOM 924 C CA . ASP A 1 120 ? 3.481 12.240 -11.106 1.00 76.12 120 ASP A CA 1
ATOM 925 C C . ASP A 1 120 ? 2.830 11.128 -11.964 1.00 76.12 120 ASP A C 1
ATOM 927 O O . ASP A 1 120 ? 3.550 10.351 -12.608 1.00 76.12 120 ASP A O 1
ATOM 931 N N . PRO A 1 121 ? 1.485 11.046 -12.013 1.00 75.12 121 PRO A N 1
ATOM 932 C CA . PRO A 1 121 ? 0.749 10.118 -12.872 1.00 75.12 121 PRO A CA 1
ATOM 933 C C . PRO A 1 121 ? 1.016 10.282 -14.369 1.00 75.12 121 PRO A C 1
ATOM 935 O O . PRO A 1 121 ? 0.775 9.347 -15.127 1.00 75.12 121 PRO A O 1
ATOM 938 N N . GLY A 1 122 ? 1.525 11.435 -14.811 1.00 70.00 122 GLY A N 1
ATOM 939 C CA . GLY A 1 122 ? 1.891 11.668 -16.208 1.00 70.00 122 GLY A CA 1
ATOM 940 C C . GLY A 1 122 ? 3.139 10.908 -16.669 1.00 70.00 122 GLY A C 1
ATOM 941 O O . GLY A 1 122 ? 3.376 10.811 -17.871 1.00 70.00 122 GLY A O 1
ATOM 942 N N . VAL A 1 123 ? 3.937 10.376 -15.737 1.00 73.50 123 VAL A N 1
ATOM 943 C CA . VAL A 1 123 ? 5.230 9.720 -16.019 1.00 73.50 123 VAL A CA 1
ATOM 944 C C . VAL A 1 123 ? 5.178 8.206 -15.778 1.00 73.50 123 VAL A C 1
ATOM 946 O O . VAL A 1 123 ? 5.987 7.456 -16.318 1.00 73.50 123 VAL A O 1
ATOM 949 N N . LEU A 1 124 ? 4.234 7.745 -14.957 1.00 85.12 124 LEU A N 1
ATOM 950 C CA . LEU A 1 124 ? 4.151 6.373 -14.463 1.00 85.12 124 LEU A CA 1
ATOM 951 C C . LEU A 1 124 ? 2.695 6.013 -14.174 1.00 85.12 124 LEU A C 1
ATOM 953 O O . LEU A 1 124 ? 1.958 6.796 -13.571 1.00 85.12 124 LEU A O 1
ATOM 957 N N . THR A 1 125 ? 2.325 4.768 -14.469 1.00 87.38 125 THR A N 1
ATOM 958 C CA . THR A 1 125 ? 1.060 4.197 -13.986 1.00 87.38 125 THR A CA 1
ATOM 959 C C . THR A 1 125 ? 1.288 3.343 -12.740 1.00 87.38 125 THR A C 1
ATOM 961 O O . THR A 1 125 ? 2.054 2.384 -12.799 1.00 87.38 125 THR A O 1
ATOM 964 N N . ILE A 1 126 ? 0.612 3.646 -11.626 1.00 88.19 126 ILE A N 1
ATOM 965 C CA . ILE A 1 126 ? 0.579 2.780 -10.432 1.00 88.19 126 ILE A CA 1
ATOM 966 C C . ILE A 1 126 ? -0.849 2.280 -10.223 1.00 88.19 126 ILE A C 1
ATOM 968 O O . ILE A 1 126 ? -1.791 3.069 -10.247 1.00 88.19 126 ILE A O 1
ATOM 972 N N . SER A 1 127 ? -1.022 0.977 -10.016 1.00 90.50 127 SER A N 1
ATOM 973 C CA . SER A 1 127 ? -2.345 0.380 -9.812 1.00 90.50 127 SER A CA 1
ATOM 974 C C . SER A 1 127 ? -2.289 -0.895 -8.975 1.00 90.50 127 SER A C 1
ATOM 976 O O . SER A 1 127 ? -1.219 -1.465 -8.768 1.00 90.50 127 SER A O 1
ATOM 978 N N . GLY A 1 128 ? -3.455 -1.351 -8.524 1.00 88.94 128 GLY A N 1
ATOM 979 C CA . GLY A 1 128 ? -3.623 -2.620 -7.825 1.00 88.94 128 GLY A CA 1
ATOM 980 C C . GLY A 1 128 ? -4.006 -2.458 -6.361 1.00 88.94 128 GLY A C 1
ATOM 981 O O . GLY A 1 128 ? -4.136 -1.345 -5.841 1.00 88.94 128 GLY A O 1
ATOM 982 N N . THR A 1 129 ? -4.183 -3.608 -5.725 1.00 89.94 129 THR A N 1
ATO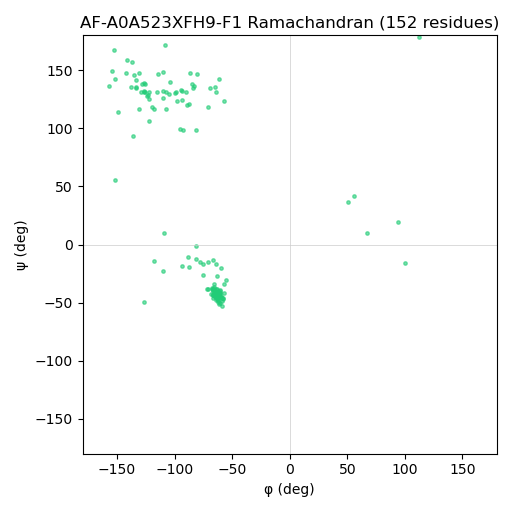M 983 C CA . THR A 1 129 ? -4.641 -3.738 -4.346 1.00 89.94 129 THR A CA 1
ATOM 984 C C . THR A 1 129 ? -3.890 -4.892 -3.699 1.00 89.94 129 THR A C 1
ATOM 986 O O . THR A 1 129 ? -3.524 -5.844 -4.386 1.00 89.94 129 THR A O 1
ATOM 989 N N . ILE A 1 130 ? -3.633 -4.783 -2.398 1.00 89.25 130 ILE A N 1
ATOM 990 C CA . ILE A 1 130 ? -3.038 -5.846 -1.593 1.00 89.25 130 ILE A CA 1
ATOM 991 C C . ILE A 1 130 ? -3.911 -6.115 -0.376 1.00 89.25 130 ILE A C 1
ATOM 993 O O . ILE A 1 130 ? -4.239 -5.190 0.365 1.00 89.25 130 ILE A O 1
ATOM 997 N N . SER A 1 131 ? -4.209 -7.379 -0.115 1.00 86.56 131 SER A N 1
ATOM 998 C CA . SER A 1 131 ? -4.859 -7.832 1.109 1.00 86.56 131 SER A CA 1
ATOM 999 C C . SER A 1 131 ? -3.863 -8.494 2.058 1.00 86.56 131 SER A C 1
ATOM 1001 O O . SER A 1 131 ? -3.028 -9.301 1.652 1.00 86.56 131 SER A O 1
ATOM 1003 N N . SER A 1 132 ? -4.000 -8.223 3.357 1.00 84.19 132 SER A N 1
ATOM 1004 C CA . SER A 1 132 ? -3.236 -8.909 4.407 1.00 84.19 132 SER A CA 1
ATOM 1005 C C . SER A 1 132 ? -3.536 -10.411 4.496 1.00 84.19 132 SER A C 1
ATOM 1007 O O . SER A 1 132 ? -2.769 -11.157 5.098 1.00 84.19 132 SER A O 1
ATOM 1009 N N . LEU A 1 133 ? -4.647 -10.861 3.901 1.00 81.88 133 LEU A N 1
ATOM 1010 C CA . LEU A 1 133 ? -5.037 -12.271 3.845 1.00 81.88 133 LEU A CA 1
ATOM 1011 C C . LEU A 1 133 ? -4.212 -13.073 2.830 1.00 81.88 133 LEU A C 1
ATOM 1013 O O . LEU A 1 133 ? -4.200 -14.304 2.891 1.00 81.88 133 LEU A O 1
ATOM 1017 N N . ASN A 1 134 ? -3.525 -12.398 1.905 1.00 79.38 134 ASN A N 1
ATOM 1018 C CA . ASN A 1 134 ? -2.658 -13.057 0.942 1.00 79.38 134 ASN A CA 1
ATOM 1019 C C . ASN A 1 134 ? -1.267 -13.291 1.520 1.00 79.38 134 ASN A C 1
ATOM 1021 O O . ASN A 1 134 ? -0.673 -12.452 2.193 1.00 79.38 134 ASN A O 1
ATOM 1025 N N . SER A 1 135 ? -0.730 -14.476 1.238 1.00 69.00 135 SER A N 1
ATOM 1026 C CA . SER A 1 135 ? 0.520 -14.941 1.837 1.00 69.00 135 SER A CA 1
ATOM 1027 C C . SER A 1 135 ? 1.780 -14.40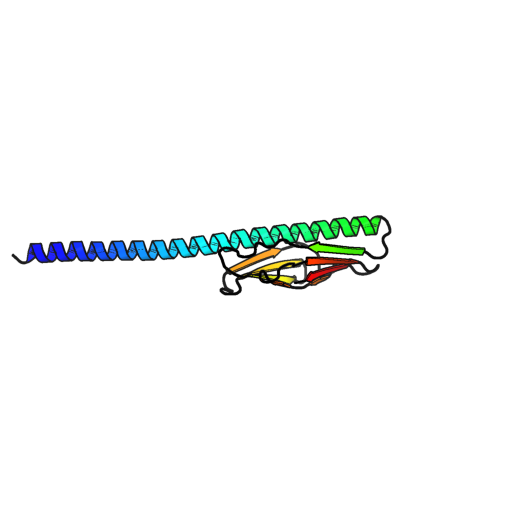2 1.158 1.00 69.00 135 SER A C 1
ATOM 1029 O O . SER A 1 135 ? 2.867 -14.598 1.695 1.00 69.00 135 SER A O 1
ATOM 1031 N N . SER A 1 136 ? 1.676 -13.795 -0.031 1.00 79.56 136 SER A N 1
ATOM 1032 C CA . SER A 1 136 ? 2.848 -13.329 -0.786 1.00 79.56 136 SER A CA 1
ATOM 1033 C C . SER A 1 136 ? 2.556 -12.129 -1.699 1.00 79.56 136 SER A C 1
ATOM 1035 O O . SER A 1 136 ? 2.876 -12.178 -2.895 1.00 79.56 136 SER A O 1
ATOM 1037 N N . PRO A 1 137 ? 2.017 -11.030 -1.152 1.00 86.44 137 PRO A N 1
ATOM 1038 C CA . PRO A 1 137 ? 1.774 -9.847 -1.952 1.00 86.44 137 PRO A CA 1
ATOM 1039 C C . PRO A 1 137 ? 3.085 -9.304 -2.521 1.00 86.44 137 PRO A C 1
ATOM 1041 O O . PRO A 1 137 ? 4.138 -9.355 -1.884 1.00 86.44 137 PRO A O 1
ATOM 1044 N N . THR A 1 138 ? 3.045 -8.807 -3.748 1.00 89.00 138 THR A N 1
ATOM 1045 C CA . THR A 1 138 ? 4.227 -8.455 -4.532 1.00 89.00 138 THR A CA 1
ATOM 1046 C C . THR A 1 138 ? 4.012 -7.135 -5.260 1.00 89.00 138 THR A C 1
ATOM 1048 O O . THR A 1 138 ? 2.976 -6.905 -5.880 1.00 89.00 138 THR A O 1
ATOM 1051 N N . ILE A 1 139 ? 5.027 -6.271 -5.226 1.00 91.50 139 ILE A N 1
ATOM 1052 C CA . ILE A 1 139 ? 5.098 -5.089 -6.085 1.00 91.50 139 ILE A CA 1
ATOM 1053 C C . ILE A 1 139 ? 5.886 -5.463 -7.333 1.00 91.50 139 ILE A C 1
ATOM 1055 O O . ILE A 1 139 ? 7.035 -5.906 -7.249 1.00 91.50 139 ILE A O 1
ATOM 1059 N N . ILE A 1 140 ? 5.274 -5.261 -8.491 1.00 91.94 140 ILE A N 1
ATOM 1060 C CA . ILE A 1 140 ? 5.869 -5.533 -9.794 1.00 91.94 140 ILE A CA 1
ATOM 1061 C C . ILE A 1 140 ? 6.141 -4.201 -10.481 1.00 91.94 140 ILE A C 1
ATOM 1063 O O . ILE A 1 140 ? 5.235 -3.392 -10.632 1.00 91.94 140 ILE A O 1
ATOM 1067 N N . TYR A 1 141 ? 7.379 -3.991 -10.911 1.00 92.88 141 TYR A N 1
ATOM 1068 C CA . TYR A 1 141 ? 7.793 -2.891 -11.770 1.00 92.88 141 TYR A CA 1
ATOM 1069 C C . TYR A 1 141 ? 8.035 -3.422 -13.181 1.00 92.88 141 TYR A C 1
ATOM 1071 O O . TYR A 1 141 ? 8.788 -4.386 -13.360 1.00 92.88 141 TYR A O 1
ATOM 1079 N N . VAL A 1 142 ? 7.443 -2.771 -14.178 1.00 92.75 142 VAL A N 1
ATOM 1080 C CA . VAL A 1 142 ? 7.619 -3.105 -15.592 1.00 92.75 142 VAL A CA 1
ATOM 1081 C C . VAL A 1 142 ? 7.977 -1.853 -16.380 1.00 92.75 142 VAL A C 1
ATOM 1083 O O . VAL A 1 142 ? 7.303 -0.831 -16.280 1.00 92.75 142 VAL A O 1
ATOM 1086 N N . TYR A 1 143 ? 9.019 -1.972 -17.196 1.00 91.00 143 TYR A N 1
ATOM 1087 C CA . TYR A 1 143 ? 9.356 -1.041 -18.263 1.00 91.00 143 TYR A CA 1
ATOM 1088 C C . TYR A 1 143 ? 9.441 -1.817 -19.576 1.00 91.00 143 TYR A C 1
ATOM 1090 O O . TYR A 1 143 ? 10.144 -2.827 -19.644 1.00 91.00 143 TYR A O 1
ATOM 1098 N N . ASP A 1 144 ? 8.740 -1.365 -20.610 1.00 88.12 144 ASP A N 1
ATOM 1099 C CA . ASP A 1 144 ? 8.641 -2.055 -21.906 1.00 88.12 144 ASP A CA 1
ATOM 1100 C C . ASP A 1 144 ? 9.383 -1.343 -23.053 1.00 88.12 144 ASP A C 1
ATOM 1102 O O . ASP A 1 144 ? 9.250 -1.721 -24.218 1.00 88.12 144 ASP A O 1
ATOM 1106 N N . GLY A 1 145 ? 10.181 -0.326 -22.721 1.00 80.31 145 GLY A N 1
ATOM 1107 C CA . GLY A 1 145 ? 10.902 0.496 -23.692 1.00 80.31 145 GLY A CA 1
ATOM 1108 C C . GLY A 1 145 ? 10.228 1.838 -23.975 1.00 80.31 145 GLY A C 1
ATOM 1109 O O . GLY A 1 145 ? 10.892 2.745 -24.480 1.00 80.31 145 GLY A O 1
ATOM 1110 N N . ALA A 1 146 ? 8.954 2.004 -23.610 1.00 82.00 146 ALA A N 1
ATOM 1111 C CA . ALA A 1 146 ? 8.221 3.258 -23.758 1.00 82.00 146 ALA A CA 1
ATOM 1112 C C . ALA A 1 146 ? 7.583 3.702 -22.439 1.00 82.00 146 ALA A C 1
ATOM 1114 O O . ALA A 1 146 ? 7.801 4.836 -22.013 1.00 82.00 146 ALA A O 1
ATOM 1115 N N . ASP A 1 147 ? 6.878 2.793 -21.772 1.00 86.38 147 ASP A N 1
ATOM 1116 C CA . ASP A 1 147 ? 6.053 3.085 -20.610 1.00 86.38 147 ASP A CA 1
ATOM 1117 C C . ASP A 1 147 ? 6.597 2.403 -19.352 1.00 86.38 147 ASP A C 1
ATOM 1119 O O . ASP A 1 147 ? 7.161 1.305 -19.389 1.00 86.38 147 ASP A O 1
ATOM 1123 N N . ILE A 1 148 ? 6.417 3.068 -18.210 1.00 89.31 148 ILE A N 1
ATOM 1124 C CA . ILE A 1 148 ? 6.732 2.524 -16.889 1.00 89.31 148 ILE A CA 1
ATOM 1125 C C . ILE A 1 148 ? 5.418 2.261 -16.155 1.00 89.31 148 ILE A C 1
ATOM 1127 O O . ILE A 1 148 ? 4.544 3.131 -16.074 1.00 89.31 148 ILE A O 1
ATOM 1131 N N . SER A 1 149 ? 5.292 1.073 -15.569 1.00 90.62 149 SER A N 1
ATOM 1132 C CA . SER A 1 149 ? 4.155 0.708 -14.727 1.00 90.62 149 SER A CA 1
ATOM 1133 C C . SER A 1 149 ? 4.590 0.003 -13.448 1.00 90.62 149 SER A C 1
ATOM 1135 O O . SER A 1 149 ? 5.577 -0.735 -13.417 1.00 90.62 149 SER A O 1
ATOM 1137 N N . ILE A 1 150 ? 3.838 0.250 -12.379 1.00 90.56 150 ILE A N 1
ATOM 1138 C CA . ILE A 1 150 ? 3.945 -0.459 -11.112 1.00 90.56 150 ILE A CA 1
ATOM 1139 C C . ILE A 1 150 ? 2.585 -1.060 -10.772 1.00 90.56 150 ILE A C 1
ATOM 1141 O O . ILE A 1 150 ? 1.562 -0.371 -10.764 1.00 90.56 150 ILE A O 1
ATOM 1145 N N . SER A 1 151 ? 2.583 -2.349 -10.462 1.00 91.50 151 SER A N 1
ATOM 1146 C CA . SER A 1 151 ? 1.386 -3.085 -10.077 1.00 91.50 151 SER A CA 1
ATOM 1147 C C . SER A 1 151 ? 1.563 -3.709 -8.705 1.00 91.50 151 SER A C 1
ATOM 1149 O O . SER A 1 151 ? 2.563 -4.371 -8.430 1.00 91.50 151 SER A O 1
ATOM 1151 N N . LEU A 1 152 ? 0.570 -3.496 -7.854 1.00 90.44 152 LEU A N 1
ATOM 1152 C CA . LEU A 1 152 ? 0.398 -4.185 -6.589 1.00 90.44 152 LEU A CA 1
ATOM 1153 C C . LEU A 1 152 ? -0.424 -5.449 -6.851 1.00 90.44 152 LEU A C 1
ATOM 1155 O O . LEU A 1 152 ? -1.536 -5.359 -7.374 1.00 90.44 152 LEU A O 1
ATOM 1159 N N . VAL A 1 153 ? 0.149 -6.611 -6.544 1.00 88.00 153 VAL A N 1
ATOM 1160 C CA . VAL A 1 153 ? -0.447 -7.920 -6.829 1.00 88.00 153 VAL A CA 1
ATOM 1161 C C . VAL A 1 153 ? -0.466 -8.760 -5.563 1.00 88.00 153 VAL A C 1
ATOM 1163 O O . VAL A 1 153 ? 0.505 -8.772 -4.812 1.00 88.00 153 VAL A O 1
ATOM 1166 N N . ASP A 1 154 ? -1.574 -9.454 -5.360 1.00 84.19 154 ASP A N 1
ATOM 1167 C CA . ASP A 1 154 ? -1.823 -10.388 -4.265 1.00 84.19 154 ASP A CA 1
ATOM 1168 C C . ASP A 1 154 ? -1.249 -11.795 -4.499 1.00 84.19 154 ASP A C 1
ATOM 1170 O O . ASP A 1 154 ? -1.333 -12.291 -5.650 1.00 84.19 154 ASP A O 1
#

pLDDT: mean 82.81, std 8.69, range [57.19, 93.12]

Foldseek 3Di:
DVVVVVVVVVVVVVVVVVVVVVVVVVVVVVVVVLLVQLLVLQVVLQVVVLVVVVVLVVVVVVVVVVPDQKDKDKDWDDDDLASPNWKKKWWWDDDQAWIKIKIATPVHRVRIDIGTSRDGCVQEAEGEMDISNDPTWMWMWIDNNPYTYIYTGD

Radius of gyration: 25.18 Å; Cα contacts (8 Å, |Δi|>4): 234; chains: 1; bounding box: 56×30×87 Å

Sequence (154 aa):
MPSEYIMYLSILLVGTLAIAGIAVTMVAINNTMEETAIKTNMENILQNMAETIHNLLNEGQNQINLGAISINMQRPLTLPQEIQNEAYEIEVVSSENTYSLKATVIENKDIFVTVSLFIDPGVLTISGTISSLNSSPTIIYVYDGADISISLVD

Secondary structure (DSSP, 8-state):
--HHHHHHHHHHHHHHHHHHHHHHHHHHHHHHHHHHHHHHHHHHHHHHHHHHHHHHHHHHHHHHHTT-S-EEEEEE----S-BTTB-EEEEEEE-SS-EEEEEEESS-TT-EEEEE----TTT-EEEEEEETTSS--EEEEEE-SS-EEEEEE-

Mean predicted aligned error: 9.39 Å

Nearest PDB structures (foldseek):
  7y9y-assembly1_A  TM=3.006E-01  e=9.523E-01  Desulfonema ishimotonii
  5n9j-assembly1_Y  TM=2.803E-01  e=4.661E+00  Schizosaccharomyces pombe